Protein AF-A0A401TIK0-F1 (afdb_monomer_lite)

Radius of gyration: 17.94 Å; chains: 1; bounding box: 44×24×40 Å

Secondary structure (DSSP, 8-state):
--HHHHHHHHHHHHHHHHHHS-GGG--SS--HHHHHHHHHHTT---HHHHHHHHHHHHHHHHHHHH--SPPP-S------GGGSPPTT-TT--TTS---

InterPro domains:
  IPR035985 Ubiquitin-activating enzyme-like [SSF69572] (6-86)

pLDDT: mean 87.38, std 16.3, range [32.34, 98.25]

Sequence (99 aa):
MCRWADADELLNLTKGINEKVSPCNRLEKLDDSLIRTLSYVAAGDLAPINAFIGGVAAQEVMKSCTGKFTPIMQWMYFDAVECLPEEDDSSLNAETCGF

Orga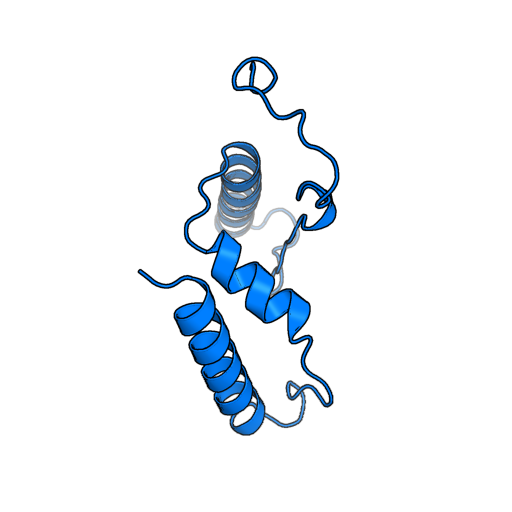nism: Chiloscyllium punctatum (NCBI:txid137246)

Structure (mmCIF, N/CA/C/O backbone):
data_AF-A0A401TIK0-F1
#
_entry.id   AF-A0A401TIK0-F1
#
loop_
_atom_site.group_PDB
_atom_site.id
_atom_site.type_symbol
_atom_site.label_atom_id
_atom_site.label_alt_id
_atom_site.label_comp_id
_atom_site.label_asym_id
_atom_site.label_entity_id
_atom_site.label_seq_id
_atom_site.pdbx_PDB_ins_code
_atom_site.Cartn_x
_atom_site.Cartn_y
_atom_site.Cartn_z
_atom_site.occupancy
_atom_site.B_iso_or_equiv
_atom_site.auth_seq_id
_atom_site.auth_comp_id
_atom_site.auth_asym_id
_atom_site.auth_atom_id
_atom_site.pdbx_PDB_model_num
ATOM 1 N N . MET A 1 1 ? 16.661 -13.418 -12.211 1.00 50.38 1 MET A N 1
ATOM 2 C CA . MET A 1 1 ? 15.254 -12.993 -12.334 1.00 50.38 1 MET A CA 1
ATOM 3 C C . MET A 1 1 ? 15.262 -11.656 -13.055 1.00 50.38 1 MET A C 1
ATOM 5 O O . MET A 1 1 ? 15.903 -10.731 -12.564 1.00 50.38 1 MET A O 1
ATOM 9 N N . CYS A 1 2 ? 14.746 -11.595 -14.283 1.00 57.50 2 CYS A N 1
ATOM 10 C CA . CYS A 1 2 ? 14.817 -10.386 -15.105 1.00 57.50 2 CYS A CA 1
ATOM 11 C C . CYS A 1 2 ? 13.711 -9.417 -14.674 1.00 57.50 2 CYS A C 1
ATOM 13 O O . CYS A 1 2 ? 12.584 -9.551 -15.129 1.00 57.50 2 CYS A O 1
ATOM 15 N N . ARG A 1 3 ? 14.046 -8.430 -13.831 1.00 68.56 3 ARG A N 1
ATOM 16 C CA . ARG A 1 3 ? 13.083 -7.471 -13.245 1.00 68.56 3 ARG A CA 1
ATOM 17 C C . ARG A 1 3 ? 12.212 -6.735 -14.275 1.00 68.56 3 ARG A C 1
ATOM 19 O O . ARG A 1 3 ? 11.100 -6.343 -13.960 1.00 68.56 3 ARG A O 1
ATOM 26 N N . TRP A 1 4 ? 12.709 -6.547 -15.496 1.00 77.50 4 TRP A N 1
ATOM 27 C CA . TRP A 1 4 ? 11.967 -5.920 -16.595 1.00 77.50 4 TRP A CA 1
ATOM 28 C C . TRP A 1 4 ? 10.921 -6.855 -17.223 1.00 77.50 4 TRP A C 1
ATOM 30 O O . TRP A 1 4 ? 9.855 -6.391 -17.609 1.00 77.50 4 TRP A O 1
ATOM 40 N N . ALA A 1 5 ? 11.191 -8.164 -17.281 1.00 91.00 5 ALA A N 1
ATOM 41 C CA . ALA A 1 5 ? 10.240 -9.145 -17.802 1.00 91.00 5 ALA A CA 1
ATOM 42 C C . ALA A 1 5 ? 9.043 -9.297 -16.850 1.00 91.00 5 ALA A C 1
ATOM 44 O O . ALA A 1 5 ? 7.900 -9.293 -17.300 1.00 91.00 5 ALA A O 1
ATOM 45 N N . ASP A 1 6 ? 9.314 -9.330 -15.541 1.00 94.00 6 ASP A N 1
ATOM 46 C CA . ASP A 1 6 ? 8.281 -9.379 -14.501 1.00 94.00 6 ASP A CA 1
ATOM 47 C C . ASP A 1 6 ? 7.409 -8.105 -14.522 1.00 94.00 6 ASP A C 1
ATOM 49 O O . ASP A 1 6 ? 6.191 -8.172 -14.357 1.00 94.00 6 ASP A O 1
ATOM 53 N N . ALA A 1 7 ? 8.009 -6.941 -14.801 1.00 94.25 7 ALA A N 1
ATOM 54 C CA . ALA A 1 7 ? 7.291 -5.670 -14.877 1.00 94.25 7 ALA A CA 1
ATOM 55 C C . ALA A 1 7 ? 6.319 -5.599 -16.066 1.00 94.25 7 ALA A C 1
ATOM 57 O O . ALA A 1 7 ? 5.192 -5.121 -15.918 1.00 94.25 7 ALA A O 1
ATOM 58 N N . ASP A 1 8 ? 6.720 -6.103 -17.236 1.00 95.56 8 ASP A N 1
ATOM 59 C CA . ASP A 1 8 ? 5.824 -6.194 -18.392 1.00 95.56 8 ASP A CA 1
ATOM 60 C C . ASP A 1 8 ? 4.723 -7.250 -18.178 1.00 95.56 8 ASP A C 1
ATOM 62 O O . ASP A 1 8 ? 3.578 -7.045 -18.594 1.00 95.56 8 ASP A O 1
ATOM 66 N N . GLU A 1 9 ? 5.022 -8.355 -17.485 1.00 96.56 9 GLU A N 1
ATOM 67 C CA . GLU A 1 9 ? 4.012 -9.340 -17.082 1.00 96.56 9 GLU A CA 1
ATOM 68 C C . GLU A 1 9 ? 2.970 -8.723 -16.136 1.00 96.56 9 GLU A C 1
ATOM 70 O O . GLU A 1 9 ? 1.766 -8.825 -16.392 1.00 96.56 9 GLU A O 1
ATOM 75 N N . LEU A 1 10 ? 3.411 -8.007 -15.097 1.00 96.38 10 LEU A N 1
ATOM 76 C CA . LEU A 1 10 ? 2.534 -7.307 -14.155 1.00 96.38 10 LEU A CA 1
ATOM 77 C C . LEU A 1 10 ? 1.623 -6.292 -14.866 1.00 96.38 10 LEU A C 1
ATOM 79 O O . LEU A 1 10 ? 0.434 -6.171 -14.552 1.00 96.38 10 LEU A O 1
ATOM 83 N N . LEU A 1 11 ? 2.158 -5.583 -15.859 1.00 96.44 11 LEU A N 1
ATOM 84 C CA . LEU A 1 11 ? 1.409 -4.625 -16.665 1.00 96.44 11 LEU A CA 1
ATOM 85 C C . LEU A 1 11 ? 0.323 -5.310 -17.507 1.00 96.44 11 LEU A C 1
ATOM 87 O O . LEU A 1 11 ? -0.811 -4.827 -17.568 1.00 96.44 11 LEU A O 1
ATOM 91 N N . ASN A 1 12 ? 0.624 -6.469 -18.094 1.00 96.88 12 ASN A N 1
ATOM 92 C CA . ASN A 1 12 ? -0.366 -7.270 -18.817 1.00 96.88 12 ASN A CA 1
ATOM 93 C C . ASN A 1 12 ? -1.462 -7.814 -17.887 1.00 96.88 12 ASN A C 1
ATOM 95 O O . ASN A 1 12 ? -2.645 -7.767 -18.236 1.00 96.88 12 ASN A O 1
ATOM 99 N N . LEU A 1 13 ? -1.101 -8.272 -16.684 1.00 97.44 13 LEU A N 1
ATOM 100 C CA . LEU A 1 13 ? -2.068 -8.712 -15.674 1.00 97.44 13 LEU A CA 1
ATOM 101 C C . LEU A 1 13 ? -2.983 -7.564 -15.235 1.00 97.44 13 LEU A C 1
ATOM 103 O O . LEU A 1 13 ? -4.203 -7.731 -15.192 1.00 97.44 13 LEU A O 1
ATOM 107 N N . THR A 1 14 ? -2.413 -6.384 -14.982 1.00 97.06 14 THR A N 1
ATOM 108 C CA . THR A 1 14 ? -3.170 -5.183 -14.602 1.00 97.06 14 THR A CA 1
ATOM 109 C C . THR A 1 14 ? -4.180 -4.794 -15.683 1.00 97.06 14 THR A C 1
ATOM 111 O O . THR A 1 14 ? -5.345 -4.543 -15.371 1.00 97.06 14 THR A O 1
ATOM 114 N N . LYS A 1 15 ? -3.787 -4.832 -16.965 1.00 96.50 15 LYS A N 1
ATOM 115 C CA . LYS A 1 15 ? -4.708 -4.623 -18.099 1.00 96.50 15 LYS A CA 1
ATOM 116 C C . LYS A 1 15 ? -5.859 -5.629 -18.089 1.00 96.50 15 LYS A C 1
ATOM 118 O O 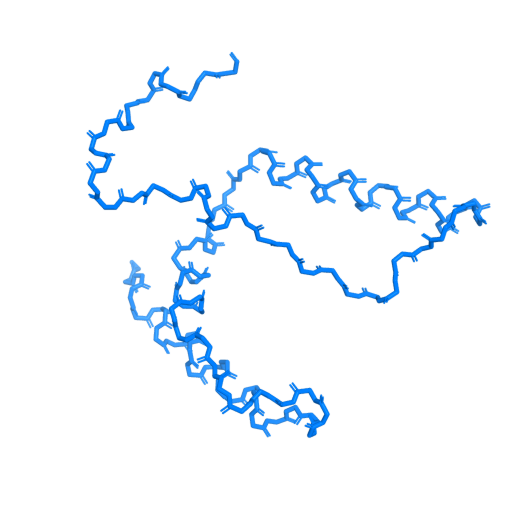. LYS A 1 15 ? -7.020 -5.229 -18.149 1.00 96.50 15 LYS A O 1
ATOM 123 N N . GLY A 1 16 ? -5.551 -6.916 -17.920 1.00 96.75 16 GLY A N 1
ATOM 124 C CA . GLY A 1 16 ? -6.566 -7.968 -17.852 1.00 96.75 16 GLY A CA 1
ATOM 125 C C . GLY A 1 16 ? -7.534 -7.818 -16.670 1.00 96.75 16 GLY A C 1
ATOM 126 O O . GLY A 1 16 ? -8.714 -8.146 -16.797 1.00 96.75 16 GLY A O 1
ATOM 127 N N . ILE A 1 17 ? -7.073 -7.306 -15.523 1.00 97.06 17 ILE A N 1
ATOM 128 C CA . ILE A 1 17 ? -7.936 -6.990 -14.373 1.00 97.06 17 ILE A CA 1
ATOM 129 C C . ILE A 1 17 ? -8.825 -5.782 -14.686 1.00 97.06 17 ILE A C 1
ATOM 131 O O . ILE A 1 17 ? -10.028 -5.831 -14.429 1.00 97.06 17 ILE A O 1
ATOM 135 N N . ASN A 1 18 ? -8.270 -4.731 -15.291 1.00 96.81 18 ASN A N 1
ATOM 136 C CA . ASN A 1 18 ? -9.006 -3.515 -15.644 1.00 96.81 18 ASN A CA 1
ATOM 137 C C . ASN A 1 18 ? -10.129 -3.769 -16.674 1.00 96.81 18 ASN A C 1
ATOM 139 O O . ASN A 1 18 ? -11.181 -3.129 -16.657 1.00 96.81 18 ASN A O 1
ATOM 143 N N . GLU A 1 19 ? -9.956 -4.754 -17.553 1.00 95.44 19 GLU A N 1
ATOM 144 C CA . GLU A 1 19 ? -11.020 -5.199 -18.458 1.00 95.44 19 GLU A CA 1
ATOM 145 C C . GLU A 1 19 ? -12.147 -5.936 -17.719 1.00 95.44 19 GLU A C 1
ATOM 147 O O . GLU A 1 19 ? -13.320 -5.772 -18.060 1.00 95.44 19 GLU A O 1
ATOM 152 N N . LYS A 1 20 ? -11.815 -6.723 -16.689 1.00 96.31 20 LYS A N 1
ATOM 153 C CA . LYS A 1 20 ? -12.765 -7.577 -15.953 1.00 96.31 20 LYS A CA 1
ATOM 154 C C . LYS A 1 20 ? -13.472 -6.873 -14.798 1.00 96.31 20 LYS A C 1
ATOM 156 O O . LYS A 1 20 ? -14.520 -7.345 -14.360 1.00 96.31 20 LYS A O 1
ATOM 161 N N . VAL A 1 21 ? -12.901 -5.791 -14.277 1.00 95.62 21 VAL A N 1
ATOM 162 C CA . VAL A 1 21 ? -13.491 -5.041 -13.169 1.00 95.62 21 VAL A CA 1
ATOM 163 C C . VAL A 1 21 ? -14.783 -4.341 -13.611 1.00 95.62 21 VAL A C 1
ATOM 165 O O . VAL A 1 21 ? -14.964 -3.992 -14.781 1.00 95.62 21 VAL A O 1
ATOM 168 N N . SER A 1 22 ? -15.701 -4.145 -12.662 1.00 94.25 22 SER A N 1
ATOM 169 C CA . SER A 1 22 ? -16.942 -3.397 -12.864 1.00 94.25 22 SER A CA 1
ATOM 170 C C . SER A 1 22 ? -16.683 -2.031 -13.517 1.00 94.25 22 SER A C 1
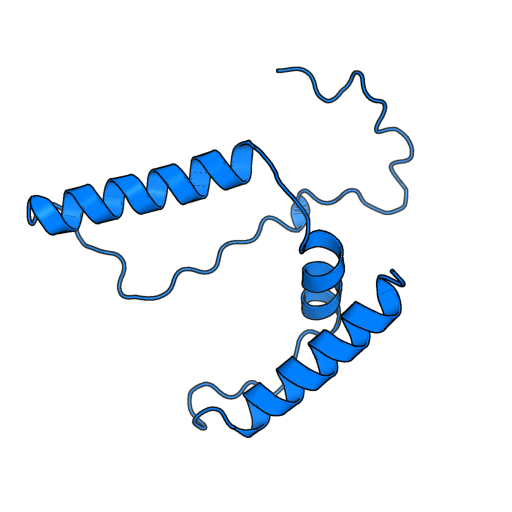ATOM 172 O O . SER A 1 22 ? -15.702 -1.377 -13.161 1.00 94.25 22 SER A O 1
ATOM 174 N N . PRO A 1 23 ? -17.582 -1.536 -14.392 1.00 90.94 23 PRO A N 1
ATOM 175 C CA . PRO A 1 23 ? -17.383 -0.269 -15.101 1.00 90.94 23 PRO A CA 1
ATOM 176 C C . PRO A 1 23 ? -17.103 0.935 -14.192 1.00 90.94 23 PRO A C 1
ATOM 178 O O . PRO A 1 23 ? -16.378 1.835 -14.589 1.00 90.94 23 PRO A O 1
ATOM 181 N N . CYS A 1 24 ? -17.635 0.940 -12.965 1.00 88.62 24 CYS A N 1
ATOM 182 C CA . CYS A 1 24 ? -17.402 1.994 -11.975 1.00 88.62 24 CYS A CA 1
ATOM 183 C C . CYS A 1 24 ? -15.967 2.053 -11.424 1.00 88.62 24 CYS A C 1
ATOM 185 O O . CYS A 1 24 ? -15.578 3.082 -10.887 1.00 88.62 24 CYS A O 1
ATOM 187 N N . ASN A 1 25 ? -15.198 0.971 -11.553 1.00 90.12 25 ASN A N 1
ATOM 188 C CA . ASN A 1 25 ? -13.826 0.853 -11.052 1.00 90.12 25 ASN A CA 1
ATOM 189 C C . ASN A 1 25 ? -12.809 0.695 -12.193 1.00 90.12 25 ASN A C 1
ATOM 191 O O . ASN A 1 25 ? -11.621 0.506 -11.939 1.00 90.12 25 ASN A O 1
ATOM 195 N N . ARG A 1 26 ? -13.274 0.711 -13.447 1.00 94.38 26 ARG A N 1
ATOM 196 C CA . ARG A 1 26 ? -12.410 0.614 -14.618 1.00 94.38 26 ARG A CA 1
ATOM 197 C C . ARG A 1 26 ? -11.719 1.951 -14.840 1.00 94.38 26 ARG A C 1
ATOM 199 O O . ARG A 1 26 ? -12.367 2.991 -14.900 1.00 94.38 26 ARG A O 1
ATOM 206 N N . LEU A 1 27 ? -10.410 1.902 -15.026 1.00 93.00 27 LEU A N 1
ATOM 207 C CA . LEU A 1 27 ? -9.602 3.054 -15.388 1.00 93.00 27 LEU A CA 1
ATOM 208 C C . LEU A 1 27 ? -9.578 3.215 -16.909 1.00 93.00 27 LEU A C 1
ATOM 210 O O . LEU A 1 27 ? -9.325 2.252 -17.635 1.00 93.00 27 LEU A O 1
ATOM 214 N N . GLU A 1 28 ? -9.812 4.433 -17.397 1.00 91.44 28 GLU A N 1
ATOM 215 C CA . GLU A 1 28 ? -9.679 4.759 -18.826 1.00 91.44 28 GLU A CA 1
ATOM 216 C C . GLU A 1 28 ? -8.218 4.706 -19.283 1.00 91.44 28 GLU A C 1
ATOM 218 O O . GLU A 1 28 ? -7.919 4.280 -20.398 1.00 91.44 28 GLU A O 1
ATOM 223 N N . LYS A 1 29 ? -7.300 5.115 -18.400 1.00 93.56 29 LYS A N 1
ATOM 224 C CA . LYS A 1 29 ? -5.861 5.117 -18.640 1.00 93.56 29 LYS A CA 1
ATOM 225 C C . LYS A 1 29 ? -5.139 4.521 -17.439 1.00 93.56 29 LYS A C 1
ATOM 227 O O . LYS A 1 29 ? -5.347 4.957 -16.310 1.00 93.56 29 LYS A O 1
ATOM 232 N N . LEU A 1 30 ? -4.286 3.538 -17.706 1.00 94.62 30 LEU A N 1
ATOM 233 C CA . LEU A 1 30 ? -3.371 2.977 -16.719 1.00 94.62 30 LEU A CA 1
ATOM 234 C C . LEU A 1 30 ? -2.075 3.787 -16.686 1.00 94.62 30 LEU A C 1
ATOM 236 O O . LEU A 1 30 ? -1.601 4.258 -17.724 1.00 94.62 30 LEU A O 1
ATOM 240 N N . ASP A 1 31 ? -1.513 3.938 -15.491 1.00 95.19 31 ASP A N 1
ATOM 241 C CA . ASP A 1 31 ? -0.176 4.493 -15.317 1.00 95.19 31 ASP A CA 1
ATOM 242 C C . ASP A 1 31 ? 0.861 3.373 -15.430 1.00 95.19 31 ASP A C 1
ATOM 244 O O . ASP A 1 31 ? 1.223 2.709 -14.458 1.00 95.19 31 ASP A O 1
ATOM 248 N N . ASP A 1 32 ? 1.318 3.153 -16.659 1.00 95.00 32 ASP A N 1
ATOM 249 C CA . ASP A 1 32 ? 2.326 2.147 -16.977 1.00 95.00 32 ASP A CA 1
ATOM 250 C C . ASP A 1 32 ? 3.644 2.368 -16.211 1.00 95.00 32 ASP A C 1
ATOM 252 O O . ASP A 1 32 ? 4.356 1.398 -15.949 1.00 95.00 32 ASP A O 1
ATOM 256 N N . SER A 1 33 ? 3.985 3.615 -15.860 1.00 92.69 33 SER A N 1
ATOM 257 C CA . SER A 1 33 ? 5.201 3.926 -15.103 1.00 92.69 33 SER A CA 1
ATOM 258 C C . SER A 1 33 ? 5.052 3.457 -13.663 1.00 92.69 33 SER A C 1
ATOM 260 O O . SER A 1 33 ? 5.867 2.672 -13.182 1.00 92.69 33 SER A O 1
ATOM 262 N N . LEU A 1 34 ? 3.953 3.839 -13.007 1.00 94.00 34 LEU A N 1
ATOM 263 C CA . LEU A 1 34 ? 3.668 3.440 -11.630 1.00 94.00 34 LEU A CA 1
ATOM 264 C C . LEU A 1 34 ? 3.559 1.915 -11.484 1.00 94.00 34 LEU A C 1
ATOM 266 O O . LEU A 1 34 ? 4.099 1.344 -10.538 1.00 94.00 34 LEU A O 1
ATOM 270 N N . ILE A 1 35 ? 2.916 1.240 -12.443 1.00 95.62 35 ILE A N 1
ATOM 271 C CA . ILE A 1 35 ? 2.794 -0.226 -12.444 1.00 95.62 35 ILE A CA 1
ATOM 272 C C . ILE A 1 35 ? 4.173 -0.886 -12.563 1.00 95.62 35 ILE A C 1
ATOM 274 O O . ILE A 1 35 ? 4.471 -1.841 -11.844 1.00 95.62 35 ILE A O 1
ATOM 278 N N . ARG A 1 36 ? 5.049 -0.375 -13.435 1.00 94.12 36 ARG A N 1
ATOM 279 C CA . ARG A 1 36 ? 6.417 -0.899 -13.550 1.00 94.12 36 ARG A CA 1
ATOM 280 C C . ARG A 1 36 ? 7.240 -0.617 -12.298 1.00 94.12 36 ARG A C 1
ATOM 282 O O . ARG A 1 36 ? 7.918 -1.523 -11.818 1.00 94.12 36 ARG A O 1
ATOM 289 N N . THR A 1 37 ? 7.128 0.581 -11.726 1.00 93.19 37 THR A N 1
ATOM 290 C CA . THR A 1 37 ? 7.774 0.936 -10.457 1.00 93.19 37 THR A CA 1
ATOM 291 C C . THR A 1 37 ? 7.353 -0.017 -9.346 1.00 93.19 37 THR A C 1
ATOM 293 O O . THR A 1 37 ? 8.223 -0.548 -8.659 1.00 93.19 37 THR A O 1
ATOM 296 N N . LEU A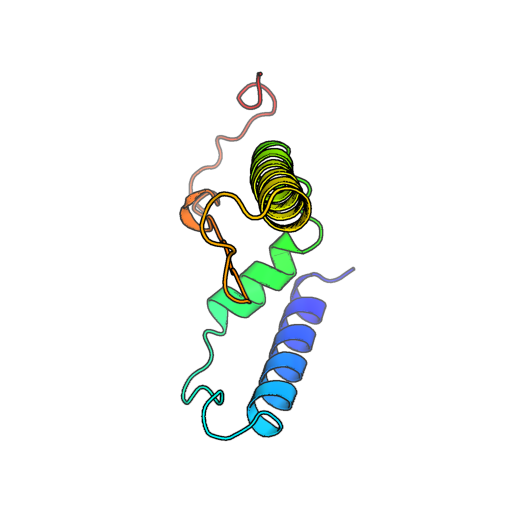 1 38 ? 6.057 -0.334 -9.232 1.00 94.38 38 LEU A N 1
ATOM 297 C CA . LEU A 1 38 ? 5.550 -1.331 -8.286 1.00 94.38 38 LEU A CA 1
ATOM 298 C C . LEU A 1 38 ? 6.244 -2.688 -8.467 1.00 94.38 38 LEU A C 1
ATOM 300 O O . LEU A 1 38 ? 6.661 -3.290 -7.482 1.00 94.38 38 LEU A O 1
ATOM 304 N N . SER A 1 39 ? 6.429 -3.150 -9.708 1.00 94.88 39 SER A N 1
ATOM 305 C CA . SER A 1 39 ? 7.166 -4.391 -9.978 1.00 94.88 39 SER A CA 1
ATOM 306 C C . SER A 1 39 ? 8.629 -4.316 -9.541 1.00 94.88 39 SER A C 1
ATOM 308 O O . SER A 1 39 ? 9.173 -5.305 -9.050 1.00 94.88 39 SER A O 1
ATOM 310 N N . TYR A 1 40 ? 9.288 -3.172 -9.724 1.00 91.88 40 TYR A N 1
ATOM 311 C CA . TYR A 1 40 ? 10.695 -3.002 -9.361 1.00 91.88 40 TYR A CA 1
ATOM 312 C C . TYR A 1 40 ? 10.913 -2.977 -7.850 1.00 91.88 40 TYR A C 1
ATOM 314 O O . TYR A 1 40 ? 11.926 -3.498 -7.378 1.00 91.88 40 TYR A O 1
ATOM 322 N N . VAL A 1 41 ? 9.959 -2.420 -7.102 1.00 92.12 41 VAL A N 1
ATOM 323 C CA . VAL A 1 41 ? 10.017 -2.318 -5.636 1.00 92.12 41 VAL A CA 1
ATOM 324 C C . VAL A 1 41 ? 9.260 -3.439 -4.919 1.00 92.12 41 VAL A C 1
ATOM 326 O O . VAL A 1 41 ? 9.224 -3.451 -3.694 1.00 92.12 41 VAL A O 1
ATOM 329 N N . ALA A 1 42 ? 8.694 -4.412 -5.642 1.00 92.75 42 ALA A N 1
ATOM 330 C CA . ALA A 1 42 ? 7.830 -5.455 -5.075 1.00 92.75 42 ALA A CA 1
ATOM 331 C C . ALA A 1 42 ? 8.501 -6.317 -3.989 1.00 92.75 42 ALA A C 1
ATOM 333 O O . ALA A 1 42 ? 7.823 -6.839 -3.110 1.00 92.75 42 ALA A O 1
ATOM 334 N N . ALA A 1 43 ? 9.827 -6.473 -4.047 1.00 91.94 43 ALA A N 1
ATOM 335 C CA . ALA A 1 43 ? 10.613 -7.194 -3.042 1.00 91.94 43 ALA A CA 1
ATOM 336 C C . ALA A 1 43 ? 11.197 -6.274 -1.949 1.00 91.94 43 ALA A C 1
ATOM 338 O O . ALA A 1 43 ? 12.058 -6.705 -1.183 1.00 91.94 43 ALA A O 1
ATOM 339 N N . GLY A 1 44 ? 10.795 -5.001 -1.918 1.00 89.94 44 GLY A N 1
ATOM 340 C CA . GLY A 1 44 ? 11.261 -4.018 -0.949 1.00 89.94 44 GLY A CA 1
ATOM 341 C C . GLY A 1 44 ? 10.753 -4.320 0.459 1.00 89.94 44 GLY A C 1
ATOM 342 O O . GLY A 1 44 ? 9.569 -4.572 0.662 1.00 89.94 44 GLY A O 1
ATOM 343 N N . ASP A 1 45 ? 11.659 -4.252 1.432 1.00 93.69 45 ASP A N 1
ATOM 344 C CA . ASP A 1 45 ? 11.369 -4.401 2.857 1.00 93.69 45 ASP A CA 1
ATOM 345 C C . ASP A 1 45 ? 11.983 -3.209 3.601 1.00 93.69 45 ASP A C 1
ATOM 347 O O . ASP A 1 45 ? 13.195 -3.138 3.815 1.00 93.69 45 ASP A O 1
ATOM 351 N N . LEU A 1 46 ? 11.151 -2.211 3.902 1.00 93.12 46 LEU A N 1
ATOM 352 C CA . LEU A 1 46 ? 11.586 -0.926 4.442 1.00 93.12 46 LEU A CA 1
ATOM 353 C C . LEU A 1 46 ? 11.002 -0.735 5.839 1.00 93.12 46 LEU A C 1
ATOM 355 O O . LEU A 1 46 ? 9.786 -0.623 6.004 1.00 93.12 46 LEU A O 1
ATOM 359 N N . ALA A 1 47 ? 11.875 -0.618 6.843 1.00 96.25 47 ALA A N 1
ATOM 360 C CA . ALA A 1 47 ? 11.465 -0.430 8.235 1.00 96.25 47 ALA A CA 1
ATOM 361 C C . ALA A 1 47 ? 10.448 0.720 8.440 1.00 96.25 47 ALA A C 1
ATOM 363 O O . ALA A 1 47 ? 9.477 0.500 9.169 1.00 96.25 47 ALA A O 1
ATOM 364 N N . PRO A 1 48 ? 10.574 1.895 7.781 1.00 95.69 48 PRO A N 1
ATOM 365 C CA . PRO A 1 48 ? 9.573 2.959 7.894 1.00 95.69 48 PRO A CA 1
ATOM 366 C C . PRO A 1 48 ? 8.186 2.568 7.361 1.00 95.69 48 PRO A C 1
ATOM 368 O O . PRO A 1 48 ? 7.177 2.873 7.996 1.00 95.69 48 PRO A O 1
ATOM 371 N N . ILE A 1 49 ? 8.123 1.850 6.233 1.00 96.06 49 ILE A N 1
ATOM 372 C CA . ILE A 1 49 ? 6.859 1.391 5.636 1.00 96.06 49 ILE A CA 1
ATOM 373 C C . ILE A 1 49 ? 6.213 0.327 6.528 1.00 96.06 49 ILE A C 1
ATOM 375 O O . ILE A 1 49 ? 5.019 0.403 6.816 1.00 96.06 49 ILE A O 1
ATOM 379 N N . ASN A 1 50 ? 7.010 -0.607 7.051 1.00 97.12 50 ASN A N 1
ATOM 380 C CA . ASN A 1 50 ? 6.533 -1.631 7.979 1.00 97.12 50 ASN A CA 1
ATOM 381 C C . ASN A 1 50 ? 5.974 -1.017 9.266 1.00 97.12 50 ASN A C 1
ATOM 383 O O . ASN A 1 50 ? 4.910 -1.424 9.734 1.00 97.12 50 ASN A O 1
ATOM 387 N N . ALA A 1 51 ? 6.662 -0.018 9.829 1.00 98.00 51 ALA A N 1
ATOM 388 C CA . ALA A 1 51 ? 6.201 0.696 11.014 1.00 98.00 51 ALA A CA 1
ATOM 389 C C . ALA A 1 51 ? 4.885 1.444 10.750 1.00 98.00 51 ALA A C 1
ATOM 391 O O . ALA A 1 51 ? 3.968 1.382 11.571 1.00 98.00 51 ALA A O 1
ATOM 392 N N . PHE A 1 52 ? 4.763 2.105 9.595 1.00 97.62 52 PHE A N 1
ATOM 393 C CA . PHE A 1 52 ? 3.548 2.814 9.201 1.00 97.62 52 PHE A CA 1
ATOM 394 C C . PHE A 1 52 ? 2.354 1.865 9.035 1.00 97.62 52 PHE A C 1
ATOM 396 O O . PHE A 1 52 ? 1.342 2.025 9.720 1.00 97.62 52 PHE A O 1
ATOM 403 N N . ILE A 1 53 ? 2.480 0.839 8.186 1.00 97.69 53 ILE A N 1
ATOM 404 C CA . ILE A 1 53 ? 1.401 -0.127 7.929 1.00 97.69 53 ILE A CA 1
ATOM 405 C C . ILE A 1 53 ? 1.043 -0.895 9.206 1.00 97.69 53 ILE A C 1
ATOM 407 O O . ILE A 1 53 ? -0.139 -1.060 9.514 1.00 97.69 53 ILE A O 1
ATOM 411 N N . GLY A 1 54 ? 2.042 -1.305 9.992 1.00 98.19 54 GLY A N 1
ATOM 412 C CA . GLY A 1 54 ? 1.834 -1.967 11.278 1.00 98.19 54 GLY A CA 1
ATOM 413 C C . GLY A 1 54 ? 1.090 -1.087 12.284 1.00 98.19 54 GLY A C 1
ATOM 414 O O . GLY A 1 54 ? 0.168 -1.560 12.947 1.00 98.19 54 GLY A O 1
ATOM 415 N N . GLY A 1 55 ? 1.429 0.203 12.362 1.00 98.25 55 GLY A N 1
ATOM 416 C CA . GLY A 1 55 ? 0.741 1.172 13.215 1.00 98.25 55 GLY A CA 1
ATOM 417 C C . GLY A 1 55 ? -0.713 1.402 12.799 1.00 98.25 55 GLY A C 1
ATOM 418 O O . GLY A 1 55 ? -1.608 1.364 13.646 1.00 98.25 55 GLY A O 1
ATOM 419 N N . VAL A 1 56 ? -0.968 1.574 11.497 1.00 97.94 56 VAL A N 1
ATOM 420 C CA . VAL A 1 56 ? -2.330 1.693 10.950 1.00 97.94 56 VAL A CA 1
ATOM 421 C C . VAL A 1 56 ? -3.146 0.441 11.275 1.00 97.94 56 VAL A C 1
ATOM 423 O O . VAL A 1 56 ? -4.238 0.551 11.833 1.00 97.94 56 VAL A O 1
ATOM 426 N N . ALA A 1 57 ? -2.603 -0.748 11.004 1.00 97.88 57 ALA A N 1
ATOM 427 C CA . ALA A 1 57 ? -3.278 -2.013 11.273 1.00 97.88 57 ALA A CA 1
ATOM 428 C C . ALA A 1 57 ? -3.581 -2.200 12.769 1.00 97.88 57 ALA A C 1
ATOM 430 O O . ALA A 1 57 ? -4.710 -2.534 13.134 1.00 97.88 57 ALA A O 1
ATOM 431 N N . ALA A 1 58 ? -2.610 -1.931 13.648 1.00 98.00 58 ALA A N 1
ATOM 432 C CA . ALA A 1 58 ? -2.802 -2.007 15.095 1.00 98.00 58 ALA A CA 1
ATOM 433 C C . ALA A 1 58 ? -3.909 -1.055 15.571 1.00 98.00 58 ALA A C 1
ATOM 435 O O . ALA A 1 58 ? -4.751 -1.432 16.390 1.00 98.00 58 ALA A O 1
ATOM 436 N N . GLN A 1 59 ? -3.956 0.162 15.026 1.00 97.50 59 GLN A N 1
ATOM 437 C CA . GLN A 1 59 ? -4.995 1.119 15.376 1.00 97.50 59 GLN A CA 1
ATOM 438 C C . GLN A 1 59 ? -6.378 0.663 14.890 1.00 97.50 59 GLN A C 1
ATOM 440 O O . GLN A 1 59 ? -7.336 0.767 15.653 1.00 97.50 59 GLN A O 1
ATOM 445 N N . GLU A 1 60 ? -6.511 0.123 13.677 1.00 97.81 60 GLU A N 1
ATOM 446 C CA . GLU A 1 60 ? -7.787 -0.426 13.188 1.00 97.81 60 GLU A CA 1
ATOM 447 C C . GLU A 1 60 ? -8.275 -1.611 14.041 1.00 97.81 60 GLU A C 1
ATOM 449 O O . GLU A 1 60 ? -9.466 -1.702 14.358 1.00 97.81 60 GLU A O 1
ATOM 454 N N . VAL A 1 61 ? -7.363 -2.465 14.523 1.00 97.94 61 VAL A N 1
ATOM 455 C CA . VAL A 1 61 ? -7.700 -3.510 15.506 1.00 97.94 61 VAL A CA 1
ATOM 456 C C . VAL A 1 61 ? -8.268 -2.882 16.780 1.00 97.94 61 VAL A C 1
ATOM 458 O O . VAL A 1 61 ? -9.329 -3.287 17.249 1.00 97.94 61 VAL A O 1
ATOM 461 N N . MET A 1 62 ? -7.641 -1.835 17.316 1.00 97.62 62 MET A N 1
ATOM 462 C CA . MET A 1 62 ? -8.167 -1.152 18.502 1.00 97.62 62 MET A CA 1
ATOM 463 C C . MET A 1 62 ? -9.540 -0.517 18.257 1.00 97.62 62 MET A C 1
ATOM 465 O O . MET A 1 62 ? -10.415 -0.609 19.123 1.00 97.62 62 MET A O 1
ATOM 469 N N . LYS A 1 63 ? -9.766 0.090 17.087 1.00 97.25 63 LYS A N 1
ATOM 470 C CA . LYS A 1 63 ? -11.072 0.657 16.714 1.00 97.25 63 LYS A CA 1
ATOM 471 C C . LYS A 1 63 ? -12.157 -0.417 16.681 1.00 97.25 63 LYS A C 1
ATOM 473 O O . LYS A 1 63 ? -13.213 -0.231 17.281 1.00 97.25 63 LYS A O 1
ATOM 478 N N . SER A 1 64 ? -11.878 -1.559 16.050 1.00 95.00 64 SER A N 1
ATOM 479 C CA . SER A 1 64 ? -12.829 -2.676 15.950 1.00 95.00 64 SER A CA 1
ATOM 480 C C . SER A 1 64 ? -13.141 -3.332 17.300 1.00 95.00 64 SER A C 1
ATOM 482 O O . SER A 1 64 ? -14.298 -3.641 17.570 1.00 95.00 64 SER A O 1
ATOM 484 N N . CYS A 1 65 ? -12.150 -3.475 18.184 1.00 96.31 65 CYS A N 1
ATOM 485 C CA . CYS A 1 65 ? -12.343 -4.071 19.508 1.00 96.31 65 CYS A CA 1
ATOM 486 C C . CYS A 1 65 ? -13.061 -3.144 20.500 1.00 96.31 65 CYS A C 1
ATOM 488 O O . CYS A 1 65 ? -13.748 -3.620 21.401 1.00 96.31 65 CYS A O 1
ATOM 490 N N . THR A 1 66 ? -12.876 -1.825 20.383 1.00 96.56 66 THR A N 1
ATOM 491 C CA . THR A 1 66 ? -13.398 -0.857 21.369 1.00 96.56 66 THR A CA 1
ATOM 492 C C . THR A 1 66 ? -14.651 -0.120 20.911 1.00 96.56 66 THR A C 1
ATOM 494 O O . THR A 1 66 ? -15.325 0.495 21.736 1.00 96.56 66 THR A O 1
ATOM 497 N N . GLY A 1 67 ? -14.942 -0.117 19.608 1.00 92.88 67 GLY A N 1
ATOM 498 C CA . GLY A 1 67 ? -15.966 0.747 19.019 1.00 92.88 67 GLY A CA 1
ATOM 499 C C . GLY A 1 67 ? -15.638 2.242 19.126 1.00 92.88 67 GLY A C 1
ATOM 500 O O . GLY A 1 67 ? -16.525 3.078 18.964 1.00 92.88 67 GLY A O 1
ATOM 501 N N . LYS A 1 68 ? -14.383 2.597 19.440 1.00 91.31 68 LYS A N 1
ATOM 502 C CA . LYS A 1 68 ? -13.925 3.979 19.594 1.00 91.31 68 LYS A CA 1
ATOM 503 C C . LYS A 1 68 ? -13.172 4.429 18.342 1.00 91.31 68 LYS A C 1
ATOM 505 O O . LYS A 1 68 ? -12.309 3.712 17.849 1.00 91.31 68 LYS A O 1
ATOM 510 N N . PHE A 1 69 ? -13.443 5.664 17.912 1.00 96.06 69 PHE A N 1
ATOM 511 C CA . PHE A 1 69 ? -12.977 6.273 16.655 1.00 96.06 69 PHE A CA 1
ATOM 512 C C . PHE A 1 69 ? -13.581 5.644 15.392 1.00 96.06 69 PHE A C 1
ATOM 514 O O . PHE A 1 69 ? -14.147 4.557 15.421 1.00 96.06 69 PHE A O 1
ATOM 521 N N . THR A 1 70 ? -13.469 6.360 14.273 1.00 96.25 70 THR A N 1
ATOM 522 C CA . THR A 1 70 ? -14.024 5.936 12.983 1.00 96.25 70 THR A CA 1
ATOM 523 C C . THR A 1 70 ? -13.064 4.968 12.279 1.00 96.25 70 THR A C 1
ATOM 525 O O . THR A 1 70 ? -11.907 5.350 12.045 1.00 96.25 70 THR A O 1
ATOM 528 N N . PRO A 1 71 ? -13.499 3.736 11.952 1.00 95.88 71 PRO A N 1
ATOM 529 C CA . PRO A 1 71 ? -12.711 2.797 11.154 1.00 95.88 71 PRO A CA 1
ATOM 530 C C . PRO A 1 71 ? -12.463 3.315 9.738 1.00 95.88 71 PRO A C 1
ATOM 532 O O . PRO A 1 71 ? -13.251 4.102 9.205 1.00 95.88 71 PRO A O 1
ATOM 535 N N . ILE A 1 72 ? -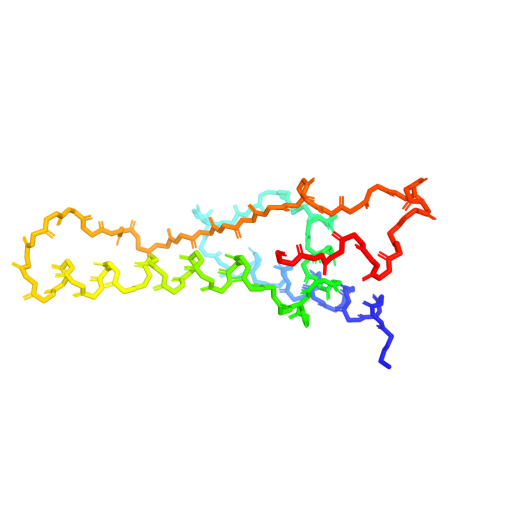11.385 2.850 9.114 1.00 96.81 72 ILE A N 1
ATOM 536 C CA . ILE A 1 72 ? -11.177 3.040 7.677 1.00 96.81 72 ILE A CA 1
ATOM 537 C C . ILE A 1 72 ? -12.215 2.198 6.923 1.00 96.81 72 ILE A C 1
ATOM 539 O O . ILE A 1 72 ? -12.412 1.019 7.210 1.00 96.81 72 ILE A O 1
ATOM 543 N N . MET A 1 73 ? -12.881 2.803 5.939 1.00 91.12 73 MET A N 1
ATOM 544 C CA . MET A 1 73 ? -13.930 2.161 5.140 1.00 91.12 73 MET A CA 1
ATOM 545 C C . MET A 1 73 ? -13.549 2.213 3.654 1.00 91.12 73 MET A C 1
ATOM 547 O O . MET A 1 73 ? -13.798 3.213 2.995 1.00 91.12 73 MET A O 1
ATOM 551 N N . GLN A 1 74 ? -12.955 1.201 3.025 1.00 89.94 74 GLN A N 1
ATOM 552 C CA . GLN A 1 74 ? -12.427 -0.089 3.505 1.00 89.94 74 GLN A CA 1
ATOM 553 C C . GLN A 1 74 ? -11.011 -0.358 2.959 1.00 89.94 74 GLN A C 1
ATOM 555 O O . GLN A 1 74 ? -10.311 -1.238 3.446 1.00 89.94 74 GLN A O 1
ATOM 560 N N . TRP A 1 75 ? -10.609 0.388 1.928 1.00 94.44 75 TRP A N 1
ATOM 561 C CA . TRP A 1 75 ? -9.344 0.251 1.223 1.00 94.44 75 TRP A CA 1
ATOM 562 C C . TRP A 1 75 ? -8.498 1.488 1.485 1.00 94.44 75 TRP A C 1
ATOM 564 O O . TRP A 1 75 ? -8.997 2.610 1.421 1.00 94.44 75 TRP A O 1
ATOM 574 N N . MET A 1 76 ? -7.217 1.272 1.749 1.00 96.25 76 MET A N 1
ATOM 575 C CA . MET A 1 76 ? -6.221 2.323 1.885 1.00 96.25 76 MET A CA 1
ATOM 576 C C . MET A 1 76 ? -5.014 1.905 1.055 1.00 96.25 76 MET A C 1
ATOM 578 O O . MET A 1 76 ? -4.377 0.901 1.361 1.00 96.25 76 MET A O 1
ATOM 582 N N . TYR A 1 77 ? -4.728 2.666 0.004 1.00 94.94 77 TYR A N 1
ATOM 583 C CA . TYR A 1 77 ? -3.484 2.554 -0.749 1.00 94.94 77 TYR A CA 1
ATOM 584 C C . TYR A 1 77 ? -2.542 3.647 -0.258 1.00 94.94 77 TYR A C 1
ATOM 586 O O . TYR A 1 77 ? -2.977 4.771 -0.008 1.00 94.94 77 TYR A O 1
ATOM 594 N N . PHE A 1 78 ? -1.277 3.295 -0.076 1.00 95.62 78 PHE A N 1
ATOM 595 C CA . PHE A 1 78 ? -0.229 4.217 0.328 1.00 95.62 78 PHE A CA 1
ATOM 596 C C . PHE A 1 78 ? 1.002 3.943 -0.521 1.00 95.62 78 PHE A C 1
ATOM 598 O O . PHE A 1 78 ? 1.392 2.787 -0.696 1.00 95.62 78 PHE A O 1
ATOM 605 N N . ASP A 1 79 ? 1.613 5.012 -0.997 1.00 94.12 79 ASP A N 1
ATOM 606 C CA . ASP A 1 79 ? 2.899 5.006 -1.657 1.00 94.12 79 ASP A CA 1
ATOM 607 C C . ASP A 1 79 ? 3.718 6.206 -1.168 1.00 94.12 79 ASP A C 1
ATOM 609 O O . ASP A 1 79 ? 3.196 7.137 -0.554 1.00 94.12 79 ASP A O 1
ATOM 613 N N . ALA A 1 80 ? 5.025 6.117 -1.375 1.00 93.56 80 ALA A N 1
ATOM 614 C CA . ALA A 1 80 ? 5.981 7.179 -1.096 1.00 93.56 80 ALA A CA 1
ATOM 615 C C . ALA A 1 80 ? 7.031 7.159 -2.210 1.00 93.56 80 ALA A C 1
ATOM 617 O O . ALA A 1 80 ? 8.227 6.986 -1.965 1.00 93.56 80 ALA A O 1
ATOM 618 N N . VAL A 1 81 ? 6.562 7.195 -3.462 1.00 91.12 81 VAL A N 1
ATOM 619 C CA . VAL A 1 81 ? 7.426 7.091 -4.648 1.00 91.12 81 VAL A CA 1
ATOM 620 C C . VAL A 1 81 ? 8.416 8.249 -4.742 1.00 91.12 81 VAL A C 1
ATOM 622 O O . VAL A 1 81 ? 9.487 8.085 -5.312 1.00 91.12 81 VAL A O 1
ATOM 625 N N . GLU A 1 82 ? 8.109 9.382 -4.112 1.00 89.94 82 GLU A N 1
ATOM 626 C CA . GLU A 1 82 ? 8.982 10.550 -3.979 1.00 89.94 82 GLU A CA 1
ATOM 627 C C . GLU A 1 82 ? 10.234 10.265 -3.139 1.00 89.94 82 GLU A C 1
ATOM 629 O O . GLU A 1 82 ? 11.184 11.040 -3.165 1.00 89.94 82 GLU A O 1
ATOM 634 N N . CYS A 1 83 ? 10.249 9.168 -2.376 1.00 90.50 83 CYS A N 1
ATOM 635 C CA . CYS A 1 83 ? 11.430 8.717 -1.645 1.00 90.50 83 CYS A CA 1
ATOM 636 C C . CYS A 1 83 ? 12.382 7.865 -2.499 1.00 90.50 83 CYS A C 1
ATOM 638 O O . CYS A 1 83 ? 13.440 7.473 -2.003 1.00 90.50 83 CYS A O 1
ATOM 640 N N . LEU A 1 84 ? 12.019 7.524 -3.741 1.00 88.31 84 LEU A N 1
ATOM 641 C CA . LEU A 1 84 ? 12.927 6.822 -4.642 1.00 88.31 84 LEU A CA 1
ATOM 642 C C . LEU A 1 84 ? 14.023 7.780 -5.128 1.00 88.31 84 LEU A C 1
ATOM 644 O O . LEU A 1 84 ? 13.722 8.928 -5.450 1.00 88.31 84 LEU A O 1
ATOM 648 N N . PRO A 1 85 ? 15.287 7.328 -5.199 1.00 84.44 85 PRO A N 1
ATOM 649 C CA . PRO A 1 85 ? 16.364 8.157 -5.717 1.00 84.44 85 PRO A CA 1
ATOM 650 C C . PRO A 1 85 ? 16.131 8.484 -7.195 1.00 84.44 85 PRO A C 1
ATOM 652 O O . PRO A 1 85 ? 15.760 7.607 -7.980 1.00 84.44 85 PRO A O 1
ATOM 655 N N . GLU A 1 86 ? 16.384 9.736 -7.573 1.00 79.12 86 GLU A N 1
ATOM 656 C CA . GLU A 1 86 ? 16.461 10.132 -8.978 1.00 79.12 86 GLU A CA 1
ATOM 657 C C . GLU A 1 86 ? 17.732 9.536 -9.611 1.00 79.12 86 GLU A C 1
ATOM 659 O O . GLU A 1 86 ? 18.732 9.307 -8.926 1.00 79.12 86 GLU A O 1
ATOM 664 N N . GLU A 1 87 ? 17.705 9.260 -10.920 1.00 64.62 87 GLU A N 1
ATOM 665 C CA . GLU A 1 87 ? 18.780 8.542 -11.632 1.00 64.62 87 GLU A CA 1
ATOM 666 C C . GLU A 1 87 ? 20.170 9.216 -11.538 1.00 64.62 87 GLU A C 1
ATOM 668 O O . GLU A 1 87 ? 21.178 8.558 -11.798 1.00 64.62 87 GLU A O 1
ATOM 673 N N . ASP A 1 88 ? 20.243 10.481 -11.108 1.00 54.50 88 ASP A N 1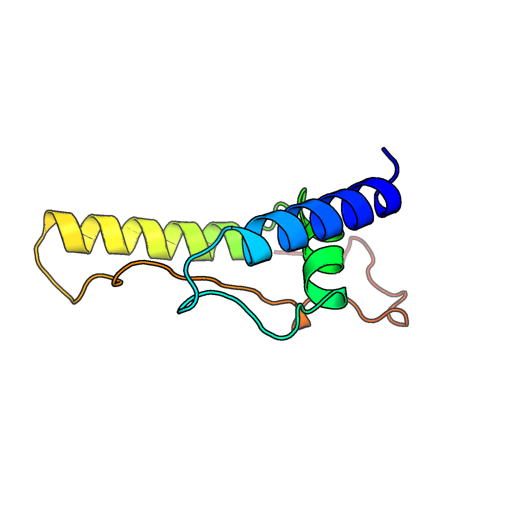
ATOM 674 C CA . ASP A 1 88 ? 21.480 11.259 -10.968 1.00 54.50 88 ASP A CA 1
ATOM 675 C C . ASP A 1 88 ? 22.098 11.252 -9.554 1.00 54.50 88 ASP A C 1
ATOM 677 O O . ASP A 1 88 ? 23.204 11.769 -9.370 1.00 54.50 88 ASP A O 1
ATOM 681 N N . ASP A 1 89 ? 21.460 10.645 -8.546 1.00 52.47 89 ASP A N 1
ATOM 682 C CA . ASP A 1 89 ? 21.975 10.674 -7.170 1.00 52.47 89 ASP A CA 1
ATOM 683 C C . ASP A 1 89 ? 22.898 9.476 -6.877 1.00 52.47 89 ASP A C 1
ATOM 685 O O . ASP A 1 89 ? 22.610 8.558 -6.104 1.00 52.47 89 ASP A O 1
ATOM 689 N N . SER A 1 90 ? 24.066 9.471 -7.526 1.00 50.47 90 SER A N 1
ATOM 690 C CA . SER A 1 90 ? 25.113 8.444 -7.394 1.00 50.47 90 SER A CA 1
ATOM 691 C C . SER A 1 90 ? 25.825 8.438 -6.025 1.00 50.47 90 SER A C 1
ATOM 693 O O . SER A 1 90 ? 26.991 8.045 -5.937 1.00 50.47 90 SER A O 1
ATOM 695 N N . SER A 1 91 ? 25.177 8.916 -4.961 1.00 47.84 91 SER A N 1
ATOM 696 C CA . SER A 1 91 ? 25.793 9.180 -3.656 1.00 47.84 91 SER A CA 1
ATOM 697 C C . SER A 1 91 ? 25.231 8.355 -2.494 1.00 47.84 91 SER A C 1
ATOM 699 O O . SER A 1 91 ? 25.676 8.540 -1.365 1.00 47.84 91 SER A O 1
ATOM 701 N N . LEU A 1 92 ? 24.331 7.394 -2.737 1.00 52.31 92 LEU A N 1
ATOM 702 C CA . LEU A 1 92 ? 23.828 6.504 -1.683 1.00 52.31 92 LEU A CA 1
ATOM 703 C C . LEU A 1 92 ? 24.875 5.442 -1.312 1.00 52.31 92 LEU A C 1
ATOM 705 O O . LEU A 1 92 ? 24.884 4.315 -1.811 1.00 52.31 92 LEU A O 1
ATOM 709 N N . ASN A 1 93 ? 25.795 5.824 -0.433 1.00 52.03 93 ASN A N 1
ATOM 710 C CA . ASN A 1 93 ? 26.740 4.943 0.233 1.00 52.03 93 ASN A CA 1
ATOM 711 C C . ASN A 1 93 ? 26.132 4.379 1.531 1.00 52.03 93 ASN A C 1
ATOM 713 O O . ASN A 1 93 ? 25.284 4.990 2.177 1.00 52.03 93 ASN A O 1
ATOM 717 N N . ALA A 1 94 ? 26.574 3.179 1.922 1.00 54.72 94 ALA A N 1
ATOM 718 C CA . ALA A 1 94 ? 26.022 2.414 3.049 1.00 54.72 94 ALA A CA 1
ATOM 719 C C . ALA A 1 94 ? 26.108 3.124 4.421 1.00 54.72 94 ALA A C 1
ATOM 721 O O . ALA A 1 94 ? 25.561 2.623 5.398 1.00 54.72 94 ALA A O 1
ATOM 722 N N . GLU A 1 95 ? 26.770 4.280 4.498 1.00 54.97 95 GLU A N 1
ATOM 723 C CA . GLU A 1 95 ? 26.918 5.078 5.717 1.00 54.97 95 GLU A CA 1
ATOM 724 C C . GLU A 1 95 ? 25.822 6.143 5.895 1.00 54.97 95 GLU A C 1
ATOM 726 O O . GLU A 1 95 ? 25.688 6.687 6.988 1.00 54.97 95 GLU A O 1
ATOM 731 N N . THR A 1 96 ? 24.996 6.427 4.877 1.00 50.19 96 THR A N 1
ATOM 732 C CA . THR A 1 96 ? 23.852 7.356 5.015 1.00 50.19 96 THR A CA 1
ATOM 733 C C . THR A 1 96 ? 22.574 6.668 5.512 1.00 50.19 96 THR A C 1
ATOM 735 O O . THR A 1 96 ? 21.647 7.342 5.955 1.00 50.19 96 THR A O 1
ATOM 738 N N . CYS A 1 97 ? 22.531 5.330 5.517 1.00 47.94 97 CYS A N 1
ATOM 739 C CA . CYS A 1 97 ? 21.500 4.541 6.203 1.00 47.94 97 CYS A CA 1
ATOM 740 C C . CYS A 1 97 ? 21.927 4.252 7.655 1.00 47.94 97 CYS A C 1
ATOM 742 O O . CYS A 1 97 ? 22.161 3.106 8.037 1.00 47.94 97 CYS A O 1
ATOM 744 N N . GLY A 1 98 ? 22.061 5.302 8.463 1.00 32.34 98 GLY A N 1
ATOM 745 C CA . GLY A 1 98 ? 22.211 5.197 9.915 1.00 32.34 98 GLY A CA 1
ATOM 746 C C . GLY A 1 98 ? 20.882 5.476 10.615 1.00 32.34 98 GLY A C 1
ATOM 747 O O . GLY A 1 98 ? 20.211 6.448 10.271 1.00 32.34 98 GLY A O 1
ATOM 748 N N . PHE A 1 99 ? 20.509 4.617 11.568 1.00 39.00 99 PHE A N 1
ATOM 749 C CA . PHE A 1 99 ? 19.506 4.930 12.593 1.00 39.00 99 PHE A CA 1
ATOM 750 C C . PHE A 1 99 ? 19.964 6.095 13.476 1.00 39.00 99 PHE A C 1
ATOM 752 O O . PHE A 1 99 ? 21.185 6.170 13.751 1.00 39.00 99 PHE A O 1
#

Foldseek 3Di:
DPLQVQLVVQVVVVVVVLVVDDPVPRDPDDDSVVSSVCSNCVVPDDPVVCVVVVVLVVVLVVCVVPVPDDHPPPDDDDDDCVPDDDPPCPPPDPVVPDD